Protein AF-A0A7V5CXT1-F1 (afdb_monomer_lite)

Sequence (118 aa):
MKKGSIWVFLAIISFAVGIFACFKNSFAQDSTMTAEKLVAEHLKALGNPTVVSELQSRVLNGLAAVKFIQGATGNIPGGQFLLVSDRRRVGLVMLFGTREYPKEYIAYDGNKVTVAHI

Secondary structure (DSSP, 8-state):
--TTHHHHHHHHHHHHHHHHHT------------HHHHHHHHHHHT--HHHHHH--EEEEEE--EEE-SSS-EEE-TT-EEEEEEETTEEEEEEE-S-SSS-EEEEEE-SS-EEEEE-

Structure (mmCIF, N/CA/C/O backbone):
data_AF-A0A7V5CXT1-F1
#
_entry.id   AF-A0A7V5CXT1-F1
#
loop_
_atom_site.group_PDB
_atom_site.id
_atom_site.type_symbol
_atom_site.label_atom_id
_atom_site.label_alt_id
_atom_site.label_comp_id
_atom_site.label_asym_id
_atom_site.label_entity_id
_atom_site.label_seq_id
_atom_site.pdbx_PDB_ins_code
_atom_site.Cartn_x
_atom_site.Cartn_y
_atom_site.Cartn_z
_atom_site.occupancy
_atom_site.B_iso_or_equiv
_atom_site.auth_seq_id
_atom_site.auth_comp_id
_atom_site.auth_asym_id
_atom_site.auth_atom_id
_atom_site.pdbx_PDB_model_num
ATOM 1 N N . MET A 1 1 ? -55.373 40.929 58.684 1.00 48.19 1 MET A N 1
ATOM 2 C CA . MET A 1 1 ? -54.608 39.826 58.052 1.00 48.19 1 MET A CA 1
ATOM 3 C C . MET A 1 1 ? -54.569 40.033 56.541 1.00 48.19 1 MET A C 1
ATOM 5 O O . MET A 1 1 ? -55.617 40.034 55.907 1.00 48.19 1 MET A O 1
ATOM 9 N N . LYS A 1 2 ? -53.387 40.318 55.974 1.00 51.53 2 LYS A N 1
ATOM 10 C CA . LYS A 1 2 ? -53.215 40.757 54.575 1.00 51.53 2 LYS A CA 1
ATOM 11 C C . LYS A 1 2 ? -53.223 39.555 53.613 1.00 51.53 2 LYS A C 1
ATOM 13 O O . LYS A 1 2 ? -52.232 38.839 53.514 1.00 51.53 2 LYS A O 1
ATOM 18 N N . LYS A 1 3 ? -54.323 39.371 52.871 1.00 56.69 3 LYS A N 1
ATOM 19 C CA . LYS A 1 3 ? -54.516 38.322 51.841 1.00 56.69 3 LYS A CA 1
ATOM 20 C C . LYS A 1 3 ? -53.521 38.383 50.661 1.00 56.69 3 LYS A C 1
ATOM 22 O O . LYS A 1 3 ? -53.442 37.431 49.898 1.00 56.69 3 LYS A O 1
ATOM 27 N N . GLY A 1 4 ? -52.738 39.459 50.530 1.00 54.72 4 GLY A N 1
ATOM 28 C CA . GLY A 1 4 ? -51.740 39.628 49.463 1.00 54.72 4 GLY A CA 1
ATOM 29 C C . GLY A 1 4 ? -50.410 38.889 49.674 1.00 54.72 4 GLY A C 1
ATOM 30 O O . GLY A 1 4 ? -49.644 38.767 48.730 1.00 54.72 4 GLY A O 1
ATOM 31 N N . SER A 1 5 ? -50.131 38.375 50.879 1.00 56.25 5 SER A N 1
ATOM 32 C CA . SER A 1 5 ? -48.837 37.740 51.195 1.00 56.25 5 SER A CA 1
ATOM 33 C C . SER A 1 5 ? -48.688 36.345 50.562 1.00 56.25 5 SER A C 1
ATOM 35 O O . SER A 1 5 ? -47.649 36.008 50.006 1.00 56.25 5 SER A O 1
ATOM 37 N N . ILE A 1 6 ? -49.761 35.550 50.558 1.00 65.44 6 ILE A N 1
ATOM 38 C CA . ILE A 1 6 ? -49.753 34.146 50.101 1.00 65.44 6 ILE A CA 1
ATOM 39 C C . ILE A 1 6 ? -49.487 34.002 48.594 1.00 65.44 6 ILE A C 1
ATOM 41 O O . ILE A 1 6 ? -48.797 33.075 48.177 1.00 65.44 6 ILE A O 1
ATOM 45 N N . TRP A 1 7 ? -49.969 34.943 47.781 1.00 61.47 7 TRP A N 1
ATOM 46 C CA . TRP A 1 7 ? -49.774 34.917 46.327 1.00 61.47 7 TRP A CA 1
ATOM 47 C C . TRP A 1 7 ? -48.338 35.260 45.919 1.00 61.47 7 TRP A C 1
ATOM 49 O O . TRP A 1 7 ? -47.827 34.709 44.948 1.00 61.47 7 TRP A O 1
ATOM 59 N N . VAL A 1 8 ? -47.658 36.105 46.701 1.00 65.00 8 VAL A N 1
ATOM 60 C CA . VAL A 1 8 ? -46.245 36.446 46.486 1.00 65.00 8 VAL A CA 1
ATOM 61 C C . VAL A 1 8 ? -45.349 35.247 46.809 1.00 65.00 8 VAL A C 1
ATOM 63 O O . VAL A 1 8 ? -44.453 34.931 46.033 1.00 65.00 8 VAL A O 1
ATOM 66 N N . PHE A 1 9 ? -45.634 34.514 47.891 1.00 60.53 9 PHE A N 1
ATOM 67 C CA . PHE A 1 9 ? -44.887 33.297 48.230 1.00 60.53 9 PHE A CA 1
ATOM 68 C C . PHE A 1 9 ? -45.083 32.168 47.202 1.00 60.53 9 PHE A C 1
ATOM 70 O O . PHE A 1 9 ? -44.109 31.513 46.836 1.00 60.53 9 PHE A O 1
ATOM 77 N N . LEU A 1 10 ? -46.296 31.980 46.667 1.00 62.41 10 LEU A N 1
ATOM 78 C CA . LEU A 1 10 ? -46.563 31.000 45.601 1.00 62.41 10 LEU A CA 1
ATOM 79 C C . LEU A 1 10 ? -45.855 31.347 44.279 1.00 62.41 10 LEU A C 1
ATOM 81 O O . LEU A 1 10 ? -45.317 30.456 43.620 1.00 62.41 10 LEU A O 1
ATOM 85 N N . ALA A 1 11 ? -45.792 32.632 43.917 1.00 63.12 11 ALA A N 1
ATOM 86 C CA . ALA A 1 11 ? -45.083 33.082 42.719 1.00 63.12 11 ALA A CA 1
ATOM 87 C C . ALA A 1 11 ? -43.558 32.885 42.830 1.00 63.12 11 ALA A C 1
ATOM 89 O O . ALA A 1 11 ? -42.922 32.443 41.874 1.00 63.12 11 ALA A O 1
ATOM 90 N N . ILE A 1 12 ? -42.974 33.138 44.007 1.00 65.12 12 ILE A N 1
ATOM 91 C CA . ILE A 1 12 ? -41.535 32.949 44.257 1.00 65.12 12 ILE A CA 1
ATOM 92 C C . ILE A 1 12 ? -41.155 31.460 44.220 1.00 65.12 12 ILE A C 1
ATOM 94 O O . ILE A 1 12 ? -40.132 31.105 43.637 1.00 65.12 12 ILE A O 1
ATOM 98 N N . ILE A 1 13 ? -41.994 30.575 44.772 1.00 63.06 13 ILE A N 1
ATOM 99 C CA . ILE A 1 13 ? -41.766 29.120 44.733 1.00 63.06 13 ILE A CA 1
ATOM 100 C C . ILE A 1 13 ? -41.842 28.594 43.291 1.00 63.06 13 ILE A C 1
ATOM 102 O O . ILE A 1 13 ? -40.988 27.810 42.879 1.00 63.06 13 ILE A O 1
ATOM 106 N N . SER A 1 14 ? -42.798 29.071 42.487 1.00 59.53 14 SER A N 1
ATOM 107 C CA . SER A 1 14 ? -42.898 28.697 41.068 1.00 59.53 14 SER A CA 1
ATOM 108 C C . SER A 1 14 ? -41.703 29.187 40.241 1.00 59.53 14 SER A C 1
ATOM 110 O O . SER A 1 14 ? -41.271 28.495 39.319 1.00 59.53 14 SER A O 1
ATOM 112 N N . PHE A 1 15 ? -41.151 30.358 40.567 1.00 58.84 15 PHE A N 1
ATOM 113 C CA . PHE A 1 15 ? -39.969 30.902 39.898 1.00 58.84 15 PHE A CA 1
ATOM 114 C C . PHE A 1 15 ? -38.686 30.144 40.288 1.00 58.84 15 PHE A C 1
ATOM 116 O O . PHE A 1 15 ? -37.850 29.855 39.433 1.00 58.84 15 PHE A O 1
ATOM 123 N N . ALA A 1 16 ? -38.563 29.727 41.553 1.00 59.50 16 ALA A N 1
ATOM 124 C CA . ALA A 1 16 ? -37.430 28.936 42.037 1.00 59.50 16 ALA A CA 1
ATOM 125 C C . ALA A 1 16 ? -37.383 27.516 41.434 1.00 59.50 16 ALA A C 1
ATOM 127 O O . ALA A 1 16 ? -36.304 27.024 41.104 1.00 59.50 16 ALA A O 1
ATOM 128 N N . VAL A 1 17 ? -38.539 26.875 41.218 1.00 59.44 17 VAL A N 1
ATOM 129 C CA . VAL A 1 17 ? -38.622 25.553 40.560 1.00 59.44 17 VAL A CA 1
ATOM 130 C C . VAL A 1 17 ? -38.271 25.640 39.067 1.00 59.44 17 VAL A C 1
ATOM 132 O O . VAL A 1 17 ? -37.619 24.741 38.535 1.00 59.44 17 VAL A O 1
ATOM 135 N N . GLY A 1 18 ? -38.622 26.745 38.398 1.00 56.38 18 GLY A N 1
ATOM 136 C CA . GLY A 1 18 ? -38.269 26.985 36.993 1.00 56.38 18 GLY A CA 1
ATOM 137 C C . GLY A 1 18 ? -36.764 27.163 36.753 1.00 56.38 18 GLY A C 1
ATOM 138 O O . GLY A 1 18 ? -36.240 26.674 35.755 1.00 56.38 18 GLY A O 1
ATOM 139 N N . ILE A 1 19 ? -36.047 27.795 37.689 1.00 56.94 19 ILE A N 1
ATOM 140 C CA . ILE A 1 19 ? -34.587 27.988 37.596 1.00 56.94 19 ILE A CA 1
ATOM 141 C C . ILE A 1 19 ? -33.830 26.667 37.808 1.00 56.94 19 ILE A C 1
ATOM 143 O O . ILE A 1 19 ? -32.812 26.431 37.157 1.00 56.94 19 ILE A O 1
ATOM 147 N N . PHE A 1 20 ? -34.344 25.767 38.653 1.00 52.09 20 PHE A N 1
ATOM 148 C CA . PHE A 1 20 ? -33.701 24.474 38.914 1.00 52.09 20 PHE A CA 1
ATOM 149 C C . PHE A 1 20 ? -33.843 23.482 37.742 1.00 52.09 20 PHE A C 1
ATOM 151 O O . PHE A 1 20 ? -32.974 22.639 37.535 1.00 52.09 20 PHE A O 1
ATOM 158 N N . ALA A 1 21 ? -34.898 23.605 36.927 1.00 52.75 21 ALA A N 1
ATOM 159 C CA . ALA A 1 21 ? -35.156 22.710 35.794 1.00 52.75 21 ALA A CA 1
ATOM 160 C C . ALA A 1 21 ? -34.284 22.985 34.547 1.00 52.75 21 ALA A C 1
ATOM 162 O O . ALA A 1 21 ? -34.178 22.121 33.674 1.00 52.75 21 ALA A O 1
ATOM 163 N N . CYS A 1 22 ? -33.636 24.154 34.461 1.00 48.81 22 CYS A N 1
ATOM 164 C CA . CYS A 1 22 ? -32.782 24.525 33.324 1.00 48.81 22 CYS A CA 1
ATOM 165 C C . CYS A 1 22 ? -31.304 24.143 33.489 1.00 48.81 22 CYS A C 1
ATOM 167 O O . CYS A 1 22 ? -30.558 24.192 32.514 1.00 48.81 22 CYS A O 1
ATOM 169 N N . PHE A 1 23 ? -30.871 23.684 34.667 1.00 51.22 23 PHE A N 1
ATOM 170 C CA . PHE A 1 23 ? -29.532 23.115 34.853 1.00 51.22 23 PHE A CA 1
ATOM 171 C C . PHE A 1 23 ? -29.506 21.637 34.447 1.00 51.22 23 PHE A C 1
ATOM 173 O O . PHE A 1 23 ? -29.160 20.745 35.222 1.00 51.22 23 PHE A O 1
ATOM 180 N N . LYS A 1 24 ? -29.832 21.355 33.181 1.00 55.97 24 LYS A N 1
ATOM 181 C CA . LYS A 1 24 ? -29.287 20.153 32.549 1.00 55.97 24 LYS A CA 1
ATOM 182 C C . LYS A 1 24 ? -27.808 20.426 32.333 1.00 55.97 24 LYS A C 1
ATOM 184 O O . LYS A 1 24 ? -27.416 20.988 31.317 1.00 55.97 24 LYS A O 1
ATOM 189 N N . ASN A 1 25 ? -27.003 20.070 33.330 1.00 52.12 25 ASN A N 1
ATOM 190 C CA . ASN A 1 25 ? -25.565 19.963 33.177 1.00 52.12 25 ASN A CA 1
ATOM 191 C C . ASN A 1 25 ? -25.289 18.975 32.034 1.00 52.12 25 ASN A C 1
ATOM 193 O O . ASN A 1 25 ? -25.192 17.769 32.255 1.00 52.12 25 ASN A O 1
ATOM 197 N N . SER A 1 26 ? -25.143 19.478 30.809 1.00 52.44 26 SER A N 1
ATOM 198 C CA . SER A 1 26 ? -24.306 18.829 29.809 1.00 52.44 26 SER A CA 1
ATOM 199 C C . SER A 1 26 ? -22.872 18.958 30.306 1.00 52.44 26 SER A C 1
ATOM 201 O O . SER A 1 26 ? -22.101 19.784 29.828 1.00 52.44 26 SER A O 1
ATOM 203 N N . PHE A 1 27 ? -22.520 18.147 31.308 1.00 50.44 27 PHE A N 1
ATOM 204 C CA . PHE A 1 27 ? -21.138 17.740 31.472 1.00 50.44 27 PHE A CA 1
ATOM 205 C C . PHE A 1 27 ? -20.768 17.092 30.144 1.00 50.44 27 PHE A C 1
ATOM 207 O O . PHE A 1 27 ? -21.293 16.031 29.801 1.00 50.44 27 PHE A O 1
ATOM 214 N N . ALA A 1 28 ? -19.936 17.774 29.358 1.00 56.91 28 ALA A N 1
ATOM 215 C CA . ALA A 1 28 ? -19.202 17.129 28.291 1.00 56.91 28 ALA A CA 1
ATOM 216 C C . ALA A 1 28 ? -18.442 15.996 28.975 1.00 56.91 28 ALA A C 1
ATOM 218 O O . ALA A 1 28 ? -17.509 16.235 29.738 1.00 56.91 28 ALA A O 1
ATOM 219 N N . GLN A 1 29 ? -18.960 14.779 28.826 1.00 60.78 29 GLN A N 1
ATOM 220 C CA . GLN A 1 29 ? -18.321 13.599 29.356 1.00 60.78 29 GLN A CA 1
ATOM 221 C C . GLN A 1 29 ? -16.965 13.573 28.680 1.00 60.78 29 GLN A C 1
ATOM 223 O O . GLN A 1 29 ? -16.903 13.474 27.453 1.00 60.78 29 GLN A O 1
ATOM 228 N N . ASP A 1 30 ? -15.921 13.780 29.476 1.00 58.09 30 ASP A N 1
ATOM 229 C CA . ASP A 1 30 ? -14.543 13.808 29.025 1.00 58.09 30 ASP A CA 1
ATOM 230 C C . ASP A 1 30 ? -14.231 12.391 28.549 1.00 58.09 30 ASP A C 1
ATOM 232 O O . ASP A 1 30 ? -13.821 11.504 29.299 1.00 58.09 30 ASP A O 1
ATOM 236 N N . SER A 1 31 ? -14.643 12.112 27.314 1.00 62.22 31 SER A N 1
ATOM 237 C CA . SER A 1 31 ? -14.537 10.805 26.714 1.00 62.22 31 SER A CA 1
ATOM 238 C C . SER A 1 31 ? -13.100 10.745 26.254 1.00 62.22 31 SER A C 1
ATOM 240 O O . SER A 1 31 ? -12.790 11.079 25.110 1.00 62.22 31 SER A O 1
ATOM 242 N N . THR A 1 32 ? -12.221 10.416 27.195 1.00 72.25 32 THR A N 1
ATOM 243 C CA . THR A 1 32 ? -10.829 10.086 26.941 1.00 72.25 32 THR A CA 1
ATOM 244 C C . THR A 1 32 ? -10.813 9.184 25.719 1.00 72.25 32 THR A C 1
ATOM 246 O O . THR A 1 32 ? -11.367 8.082 25.720 1.00 72.25 32 THR A O 1
ATOM 249 N N . MET A 1 33 ? -10.312 9.726 24.611 1.00 79.06 33 MET A N 1
ATOM 250 C CA . MET A 1 33 ? -10.306 9.021 23.344 1.00 79.06 33 MET A CA 1
ATOM 251 C C . MET A 1 33 ? -9.236 7.941 23.456 1.00 79.06 33 MET A C 1
ATOM 253 O O . MET A 1 33 ? -8.049 8.213 23.293 1.00 79.06 33 MET A O 1
ATOM 257 N N . THR A 1 34 ? -9.652 6.733 23.831 1.00 88.69 34 THR A N 1
ATOM 258 C CA . THR A 1 34 ? -8.748 5.588 23.926 1.00 88.69 34 THR A CA 1
ATOM 259 C C . THR A 1 34 ? -8.326 5.143 22.527 1.00 88.69 34 THR A C 1
ATOM 261 O O . THR A 1 34 ? -8.996 5.450 21.533 1.00 88.69 34 THR A O 1
ATOM 264 N N . ALA A 1 35 ? -7.216 4.410 22.428 1.00 84.94 35 ALA A N 1
ATOM 265 C CA . ALA A 1 35 ? -6.727 3.903 21.148 1.00 84.94 35 ALA A CA 1
ATOM 266 C C . ALA A 1 35 ? -7.780 3.026 20.449 1.00 84.94 35 ALA A C 1
ATOM 268 O O . ALA A 1 35 ? -7.974 3.125 19.240 1.00 84.94 35 ALA A O 1
ATOM 269 N N . GLU A 1 36 ? -8.523 2.228 21.213 1.00 87.62 36 GLU A N 1
ATOM 270 C CA . GLU A 1 36 ? -9.589 1.363 20.709 1.00 87.62 36 GLU A CA 1
ATOM 271 C C . GLU A 1 36 ? -10.734 2.191 20.130 1.00 87.62 36 GLU A C 1
ATOM 273 O O . GLU A 1 36 ? -11.251 1.873 19.059 1.00 87.62 36 GLU A O 1
ATOM 278 N N . LYS A 1 37 ? -11.109 3.283 20.807 1.00 87.19 37 LYS A N 1
ATOM 279 C CA . LYS A 1 37 ? -12.165 4.183 20.340 1.00 87.19 37 LYS A CA 1
ATOM 280 C C . LYS A 1 37 ? -11.735 4.930 19.076 1.00 87.19 37 LYS A C 1
ATOM 282 O O . LYS A 1 37 ? -12.527 5.035 18.146 1.00 87.19 37 LYS A O 1
ATOM 287 N N . LEU A 1 38 ? -10.475 5.358 18.992 1.00 88.31 38 LEU A N 1
ATOM 288 C CA . LEU A 1 38 ? -9.906 5.959 17.783 1.00 88.31 38 LEU A CA 1
ATOM 289 C C . LEU A 1 38 ? -9.942 4.985 16.597 1.00 88.31 38 LEU A C 1
ATOM 291 O O . LEU A 1 38 ? -10.388 5.352 15.512 1.00 88.31 38 LEU A O 1
ATOM 295 N N . VAL A 1 39 ? -9.504 3.738 16.804 1.00 88.12 39 VAL A N 1
ATOM 296 C CA . VAL A 1 39 ? -9.536 2.697 15.767 1.00 88.12 39 VAL A CA 1
ATOM 297 C C . VAL A 1 39 ? -10.975 2.400 15.351 1.00 88.12 39 VAL A C 1
ATOM 299 O O . VAL A 1 39 ? -11.252 2.320 14.158 1.00 88.12 39 VAL A O 1
ATOM 302 N N . ALA A 1 40 ? -11.907 2.293 16.299 1.00 86.38 40 ALA A N 1
ATOM 303 C CA . ALA A 1 40 ? -13.315 2.052 16.000 1.00 86.38 40 ALA A CA 1
ATOM 304 C C . ALA A 1 40 ? -13.933 3.183 15.162 1.00 86.38 40 ALA A C 1
ATOM 306 O O . ALA A 1 40 ? -14.613 2.907 14.176 1.00 86.38 40 ALA A O 1
ATOM 307 N N . GLU A 1 41 ? -13.675 4.447 15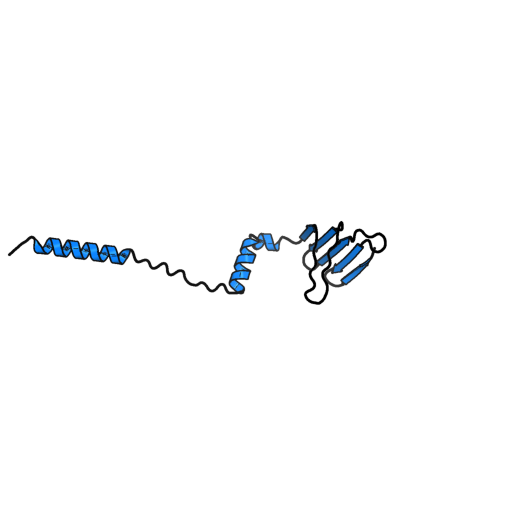.508 1.00 87.94 41 GLU A N 1
ATOM 308 C CA . GLU A 1 41 ? -14.152 5.592 14.723 1.00 87.94 41 GLU A CA 1
ATOM 309 C C . GLU A 1 41 ? -13.472 5.676 13.349 1.00 87.94 41 GLU A C 1
ATOM 311 O O . GLU A 1 41 ? -14.134 5.964 12.353 1.00 87.94 41 GLU A O 1
ATOM 316 N N . HIS A 1 42 ? -12.183 5.337 13.251 1.00 85.06 42 HIS A N 1
ATOM 317 C CA . HIS A 1 42 ? -11.493 5.253 11.964 1.00 85.06 42 HIS A CA 1
ATOM 318 C C . HIS A 1 42 ? -12.106 4.172 11.063 1.00 85.06 42 HIS A C 1
ATOM 320 O O . HIS A 1 42 ? -12.401 4.432 9.900 1.00 85.06 42 HIS A O 1
ATOM 326 N N . LEU A 1 43 ? -12.363 2.978 11.604 1.00 84.81 43 LEU A N 1
ATOM 327 C CA . LEU A 1 43 ? -13.007 1.888 10.870 1.00 84.81 43 LEU A CA 1
ATOM 328 C C . LEU A 1 43 ? -14.429 2.254 10.428 1.00 84.81 43 LEU A C 1
ATOM 330 O O . LEU A 1 43 ? -14.808 1.923 9.309 1.00 84.81 43 LEU A O 1
ATOM 334 N N . LYS A 1 44 ? -15.194 2.983 11.254 1.00 85.94 44 LYS A N 1
ATOM 335 C CA . LYS A 1 44 ? -16.507 3.522 10.856 1.00 85.94 44 LYS A CA 1
ATOM 336 C C . LYS A 1 44 ? -16.392 4.524 9.706 1.00 85.94 44 LYS A C 1
ATOM 338 O O . LYS A 1 44 ? -17.219 4.496 8.798 1.00 85.94 44 LYS A O 1
ATOM 343 N N . ALA A 1 45 ? -15.375 5.387 9.723 1.00 85.88 45 ALA A N 1
ATOM 344 C CA . ALA A 1 45 ? -15.147 6.373 8.668 1.00 85.88 45 ALA A CA 1
ATOM 345 C C . ALA A 1 45 ? -14.773 5.738 7.315 1.00 85.88 45 ALA A C 1
ATOM 347 O O . ALA A 1 45 ? -15.027 6.337 6.273 1.00 85.88 45 ALA A O 1
ATOM 348 N N . LEU A 1 46 ? -14.215 4.519 7.312 1.00 82.69 46 LEU A N 1
ATOM 349 C CA . LEU A 1 46 ? -13.935 3.761 6.085 1.00 82.69 46 LEU A CA 1
ATOM 350 C C . LEU A 1 46 ? -15.203 3.232 5.389 1.00 82.69 46 LEU A C 1
ATOM 352 O O . LEU A 1 46 ? -15.132 2.854 4.220 1.00 82.69 46 LEU A O 1
ATOM 356 N N . GLY A 1 47 ? -16.352 3.220 6.071 1.00 83.06 47 GLY A N 1
ATOM 357 C CA . GLY A 1 47 ? -17.645 2.824 5.514 1.00 83.06 47 GLY A CA 1
ATOM 358 C C . GLY A 1 47 ? -18.283 1.634 6.231 1.00 83.06 47 GLY A C 1
ATOM 359 O O . GLY A 1 47 ? -17.865 1.220 7.311 1.00 83.06 47 GLY A O 1
ATOM 360 N N . ASN A 1 48 ? -19.341 1.084 5.629 1.00 84.25 48 ASN A N 1
ATOM 361 C CA . ASN A 1 48 ? -20.053 -0.070 6.180 1.00 84.25 48 ASN A CA 1
ATOM 362 C C . ASN A 1 48 ? -19.084 -1.268 6.323 1.00 84.25 48 ASN A C 1
ATOM 364 O O . ASN A 1 48 ? -18.479 -1.645 5.319 1.00 84.25 48 ASN A O 1
ATOM 368 N N . PRO A 1 49 ? -18.959 -1.901 7.509 1.00 78.88 49 PRO A N 1
ATOM 369 C CA . PRO A 1 49 ? -18.044 -3.023 7.734 1.00 78.88 49 PRO A CA 1
ATOM 370 C C . PRO A 1 49 ? -18.193 -4.163 6.724 1.00 78.88 49 PRO A C 1
ATOM 372 O O . PRO A 1 49 ? -17.191 -4.729 6.294 1.00 78.88 49 PRO A O 1
ATOM 375 N N . THR A 1 50 ? -19.424 -4.464 6.303 1.00 76.88 50 THR A N 1
ATOM 376 C CA . THR A 1 50 ? -19.707 -5.487 5.290 1.00 76.88 50 THR A CA 1
ATOM 377 C C . THR A 1 50 ? -19.071 -5.104 3.957 1.00 76.88 50 THR A C 1
ATOM 379 O O . THR A 1 50 ? -18.310 -5.880 3.388 1.00 76.88 50 THR A O 1
ATOM 382 N N . VAL A 1 51 ? -19.261 -3.857 3.526 1.00 78.62 51 VAL A N 1
ATOM 383 C CA . VAL A 1 51 ? -18.689 -3.335 2.276 1.00 78.62 51 VAL A CA 1
ATOM 384 C C . VAL A 1 51 ? -17.163 -3.252 2.361 1.00 78.62 51 VAL A C 1
ATOM 386 O O . VAL A 1 51 ? -16.468 -3.667 1.441 1.00 78.62 51 VAL A O 1
ATOM 389 N N . VAL A 1 52 ? -16.616 -2.786 3.487 1.00 76.38 52 VAL A N 1
ATOM 390 C CA . VAL A 1 52 ? -15.161 -2.711 3.708 1.00 76.38 52 VAL A CA 1
ATOM 391 C C . VAL A 1 52 ? -14.521 -4.102 3.689 1.00 76.38 52 VAL A C 1
ATOM 393 O O . VAL A 1 52 ? -13.406 -4.246 3.189 1.00 76.38 52 VAL A O 1
ATOM 396 N N . SER A 1 53 ? -15.214 -5.128 4.194 1.00 74.31 53 SER A N 1
ATOM 397 C CA . SER A 1 53 ? -14.733 -6.515 4.169 1.00 74.31 53 SER A CA 1
ATOM 398 C C . SER A 1 53 ? -14.742 -7.143 2.769 1.00 74.31 53 SER A C 1
ATOM 400 O O . SER A 1 53 ? -13.933 -8.025 2.484 1.00 74.31 53 SER A O 1
ATOM 402 N N . GLU A 1 54 ? -15.608 -6.657 1.878 1.00 79.25 54 GLU A N 1
ATOM 403 C CA . GLU A 1 54 ? -15.703 -7.099 0.483 1.00 79.25 54 GLU A CA 1
ATOM 404 C C . GLU A 1 54 ? -14.670 -6.416 -0.432 1.00 79.25 54 GLU A C 1
ATOM 406 O O . GLU A 1 54 ? -14.344 -6.948 -1.496 1.00 79.25 54 GLU A O 1
ATOM 411 N N . LEU A 1 55 ? -14.102 -5.274 -0.015 1.00 77.38 55 LEU A N 1
ATOM 412 C CA . LEU A 1 55 ? -13.029 -4.577 -0.731 1.00 77.38 55 LEU A CA 1
ATOM 413 C C . LEU A 1 55 ? -11.715 -5.364 -0.654 1.00 77.38 55 LEU A C 1
ATOM 415 O O . LEU A 1 55 ? -10.889 -5.185 0.242 1.00 77.38 55 LEU A O 1
ATOM 419 N N . GLN A 1 56 ? -11.517 -6.235 -1.638 1.00 76.38 56 GLN A N 1
ATOM 420 C CA . GLN A 1 56 ? -10.357 -7.121 -1.718 1.00 76.38 56 GLN A CA 1
ATOM 421 C C . GLN A 1 56 ? -9.105 -6.402 -2.208 1.00 76.38 56 GLN A C 1
ATOM 423 O O . GLN A 1 56 ? -8.019 -6.680 -1.705 1.00 76.38 56 GLN A O 1
ATOM 428 N N . SER A 1 57 ? -9.263 -5.465 -3.146 1.00 78.88 57 SER A N 1
ATOM 429 C C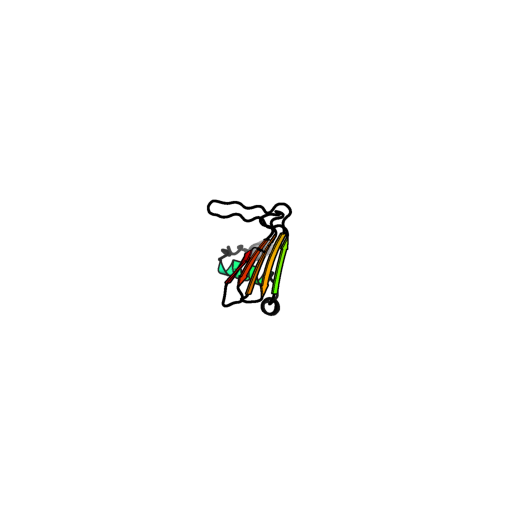A . SER A 1 57 ? -8.152 -4.812 -3.835 1.00 78.88 57 SER A CA 1
ATOM 430 C C . SER A 1 57 ? -8.064 -3.325 -3.509 1.00 78.88 57 SER A C 1
ATOM 432 O O . SER A 1 57 ? -9.073 -2.621 -3.478 1.00 78.88 57 SER A O 1
ATOM 434 N N . ARG A 1 58 ? -6.844 -2.835 -3.289 1.00 81.31 58 ARG A N 1
ATOM 435 C CA . ARG A 1 58 ? -6.543 -1.417 -3.073 1.00 81.31 58 ARG A CA 1
ATOM 436 C C . ARG A 1 58 ? -5.372 -1.021 -3.958 1.00 81.31 58 ARG A C 1
ATOM 438 O O . ARG A 1 58 ? 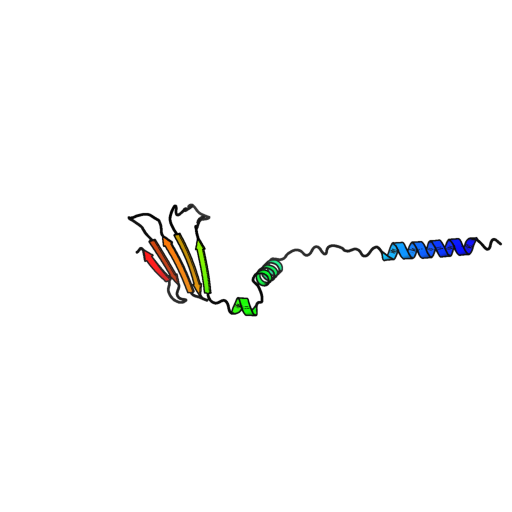-4.376 -1.736 -4.028 1.00 81.31 58 ARG A O 1
ATOM 445 N N . VAL A 1 59 ? -5.498 0.118 -4.628 1.00 81.81 59 VAL A N 1
ATOM 446 C CA . VAL A 1 59 ? -4.450 0.676 -5.486 1.00 81.81 59 VAL A CA 1
ATOM 447 C C . VAL A 1 59 ? -4.148 2.086 -5.006 1.00 81.81 59 VAL A C 1
ATOM 449 O O . VAL A 1 59 ? -5.051 2.909 -4.882 1.00 81.81 59 VAL A O 1
ATOM 452 N N . LEU A 1 60 ? -2.875 2.358 -4.743 1.00 79.62 60 LEU A N 1
ATOM 453 C CA . LEU A 1 60 ? -2.345 3.689 -4.487 1.00 79.62 60 LEU A CA 1
ATOM 454 C C . LEU A 1 60 ? -1.399 4.037 -5.634 1.00 79.62 60 LEU A C 1
ATOM 456 O O . LEU A 1 60 ? -0.410 3.340 -5.858 1.00 79.62 60 LEU A O 1
ATOM 460 N N . ASN A 1 61 ? -1.717 5.105 -6.358 1.00 82.25 61 ASN A N 1
ATOM 461 C CA . ASN A 1 61 ? -0.921 5.614 -7.469 1.00 82.25 61 ASN A CA 1
ATOM 462 C C . ASN A 1 61 ? -0.690 7.113 -7.263 1.00 82.25 61 ASN A C 1
ATOM 464 O O . ASN A 1 61 ? -1.635 7.850 -6.976 1.00 82.25 61 ASN A O 1
ATOM 468 N N . GLY A 1 62 ? 0.557 7.555 -7.390 1.00 79.00 62 GLY A N 1
ATOM 469 C CA . GLY A 1 62 ? 0.907 8.965 -7.317 1.00 79.00 62 GLY A CA 1
ATOM 470 C C . GLY A 1 62 ? 2.404 9.192 -7.149 1.00 79.00 62 GLY A C 1
ATOM 471 O O . GLY A 1 62 ? 3.225 8.292 -7.325 1.00 79.00 62 GLY A O 1
ATOM 472 N N . LEU A 1 63 ? 2.751 10.426 -6.786 1.00 76.94 63 LEU A N 1
ATOM 473 C CA . LEU A 1 63 ? 4.106 10.777 -6.372 1.00 76.94 63 LEU A CA 1
ATOM 474 C C . LEU A 1 63 ? 4.341 10.253 -4.952 1.00 76.94 63 LEU A C 1
ATOM 476 O O . LEU A 1 63 ? 3.554 10.544 -4.050 1.00 76.94 63 LEU A O 1
ATOM 480 N N . ALA A 1 64 ? 5.419 9.499 -4.746 1.00 63.09 64 ALA A N 1
ATOM 481 C CA . ALA A 1 64 ? 5.801 9.006 -3.428 1.00 63.09 64 ALA A CA 1
ATOM 482 C C . ALA A 1 64 ? 7.045 9.728 -2.910 1.00 63.09 64 ALA A C 1
ATOM 484 O O . ALA A 1 64 ? 8.049 9.849 -3.610 1.00 63.09 64 ALA A O 1
ATOM 485 N N . ALA A 1 65 ? 6.979 10.155 -1.652 1.00 66.81 65 ALA A N 1
ATOM 486 C CA . ALA A 1 65 ? 8.127 10.601 -0.880 1.00 66.81 65 ALA A CA 1
ATOM 487 C C . ALA A 1 65 ? 8.338 9.610 0.267 1.00 66.81 65 ALA A C 1
ATOM 489 O O . ALA A 1 65 ? 7.416 9.361 1.046 1.00 66.81 65 ALA A O 1
ATOM 490 N N . VAL A 1 66 ? 9.537 9.037 0.375 1.00 57.12 66 VAL A N 1
ATOM 491 C CA . VAL A 1 66 ? 9.867 8.084 1.441 1.00 57.12 66 VAL A CA 1
ATOM 492 C C . VAL A 1 66 ? 10.827 8.746 2.421 1.00 57.12 66 VAL A C 1
ATOM 494 O O . VAL A 1 66 ? 11.915 9.200 2.056 1.00 57.12 66 VAL A O 1
ATOM 497 N N . LYS A 1 67 ? 10.423 8.787 3.693 1.00 54.09 67 LYS A N 1
ATOM 498 C CA . LYS A 1 67 ? 11.259 9.234 4.809 1.00 54.09 67 LYS A CA 1
ATOM 499 C C . LYS A 1 67 ? 11.660 8.019 5.636 1.00 54.09 67 LYS A C 1
ATOM 501 O O . LYS A 1 67 ? 10.820 7.452 6.331 1.00 54.09 67 LYS A O 1
ATOM 506 N N . PHE A 1 68 ? 12.930 7.631 5.587 1.00 49.41 68 PHE A N 1
ATOM 507 C CA . PHE A 1 68 ? 13.450 6.612 6.491 1.00 49.41 68 PHE A CA 1
ATOM 508 C C . PHE A 1 68 ? 13.744 7.265 7.847 1.00 49.41 68 PHE A C 1
ATOM 510 O O . PHE A 1 68 ? 14.400 8.303 7.926 1.00 49.41 68 PHE A O 1
ATOM 517 N N . ILE A 1 69 ? 13.228 6.671 8.928 1.00 65.06 69 ILE A N 1
ATOM 518 C CA . ILE A 1 69 ? 13.401 7.179 10.304 1.00 65.06 69 ILE A CA 1
ATOM 519 C C . ILE A 1 69 ? 14.872 7.065 10.756 1.00 65.06 69 ILE A C 1
ATOM 521 O O . ILE A 1 69 ? 15.318 7.818 11.617 1.00 65.06 69 ILE A O 1
ATOM 525 N N . GLN A 1 70 ? 15.657 6.202 10.103 1.00 54.16 70 GLN A N 1
ATOM 526 C CA . GLN A 1 70 ? 17.109 6.116 10.237 1.00 54.16 70 GLN A CA 1
ATOM 527 C C . GLN A 1 70 ? 17.777 6.379 8.878 1.00 54.16 70 GLN A C 1
ATOM 529 O O . GLN A 1 70 ? 17.767 5.535 7.988 1.00 54.16 70 GLN A O 1
ATOM 534 N N . GLY A 1 71 ? 18.360 7.572 8.731 1.00 45.06 71 GLY A N 1
ATOM 535 C CA . GLY A 1 71 ? 19.513 7.814 7.856 1.00 45.06 71 GLY A CA 1
ATOM 536 C C . GLY A 1 71 ? 19.301 8.030 6.356 1.00 45.06 71 GLY A C 1
ATOM 537 O O . GLY A 1 71 ? 20.299 8.227 5.670 1.00 45.06 71 GLY A O 1
ATOM 538 N N . ALA A 1 72 ? 18.078 8.051 5.821 1.00 52.09 72 ALA A N 1
ATOM 539 C CA . ALA A 1 72 ? 17.882 8.409 4.414 1.00 52.09 72 ALA A CA 1
ATOM 540 C C . ALA A 1 72 ? 16.526 9.081 4.150 1.00 52.09 72 ALA A C 1
ATOM 542 O O . ALA A 1 72 ? 15.495 8.720 4.712 1.00 52.09 72 ALA A O 1
ATOM 543 N N . THR A 1 73 ? 16.503 10.056 3.251 1.00 56.00 73 THR A N 1
ATOM 544 C CA . THR A 1 73 ? 15.271 10.557 2.629 1.00 56.00 73 THR A CA 1
ATOM 545 C C . THR A 1 73 ? 15.422 10.388 1.133 1.00 56.00 73 THR A C 1
ATOM 547 O O . THR A 1 73 ? 16.380 10.903 0.560 1.00 56.00 73 THR A O 1
ATOM 550 N N . GLY A 1 74 ? 14.499 9.656 0.517 1.00 62.44 74 GLY A N 1
ATOM 551 C CA . GLY A 1 74 ? 14.469 9.445 -0.923 1.00 62.44 74 GLY A CA 1
ATOM 552 C C . GLY A 1 74 ? 13.306 10.209 -1.536 1.00 62.44 74 GLY A C 1
ATOM 553 O O . GLY A 1 74 ? 12.160 10.053 -1.113 1.00 62.44 74 GLY A O 1
ATOM 554 N N . ASN A 1 75 ? 13.605 11.027 -2.539 1.00 71.62 75 ASN A N 1
ATOM 555 C CA . ASN A 1 75 ? 12.612 11.521 -3.484 1.00 71.62 75 ASN A CA 1
ATOM 556 C C . ASN A 1 75 ? 12.835 10.790 -4.812 1.00 71.62 75 ASN A C 1
ATOM 558 O O . ASN A 1 75 ? 13.976 10.452 -5.121 1.00 71.62 75 ASN A O 1
ATOM 562 N N . ILE A 1 76 ? 11.773 10.568 -5.585 1.00 72.12 76 ILE A N 1
ATOM 563 C CA . ILE A 1 76 ? 11.845 9.988 -6.929 1.00 72.12 76 ILE A CA 1
ATOM 564 C C . ILE A 1 76 ? 11.405 11.066 -7.941 1.00 72.12 76 ILE A C 1
ATOM 566 O O . ILE A 1 76 ? 10.248 11.077 -8.374 1.00 72.12 76 ILE A O 1
ATOM 570 N N . PRO A 1 77 ? 12.277 12.032 -8.297 1.00 70.06 77 PRO A N 1
ATOM 571 C CA . PRO A 1 77 ? 11.900 13.158 -9.145 1.00 70.06 77 PRO A CA 1
ATOM 572 C C . PRO A 1 77 ? 11.587 12.671 -10.560 1.00 70.06 77 PRO A C 1
ATOM 574 O O . PRO A 1 77 ? 12.393 1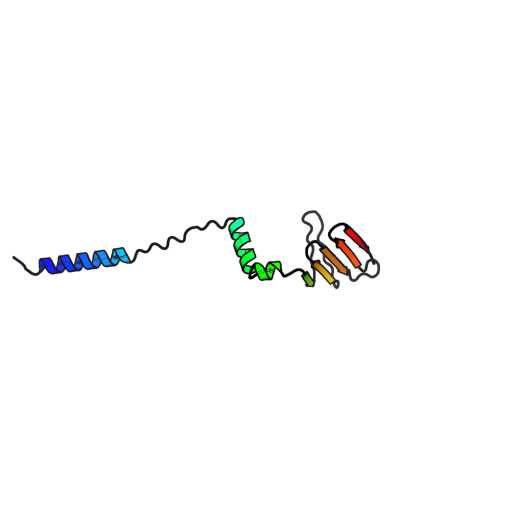1.976 -11.170 1.00 70.06 77 PRO A O 1
ATOM 577 N N . GLY A 1 78 ? 10.412 13.025 -11.085 1.00 71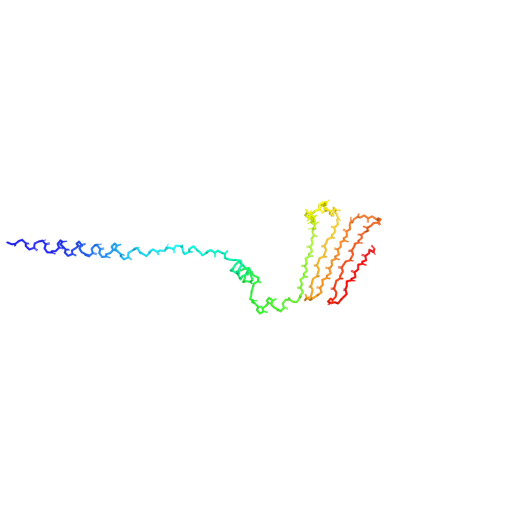.94 78 GLY A N 1
ATOM 578 C CA . GLY A 1 78 ? 9.973 12.581 -12.415 1.00 71.94 78 GLY A CA 1
ATOM 579 C C . GLY A 1 78 ? 9.683 11.078 -12.521 1.00 71.94 78 GLY A C 1
ATOM 580 O O . GLY A 1 78 ? 9.409 10.588 -13.614 1.00 71.94 78 GLY A O 1
ATOM 581 N N . GLY A 1 79 ? 9.736 10.352 -11.404 1.00 78.50 79 GLY A N 1
ATOM 582 C CA . GLY A 1 79 ? 9.397 8.943 -11.332 1.00 78.50 79 GLY A CA 1
ATOM 583 C C . GLY A 1 79 ? 7.949 8.685 -10.944 1.0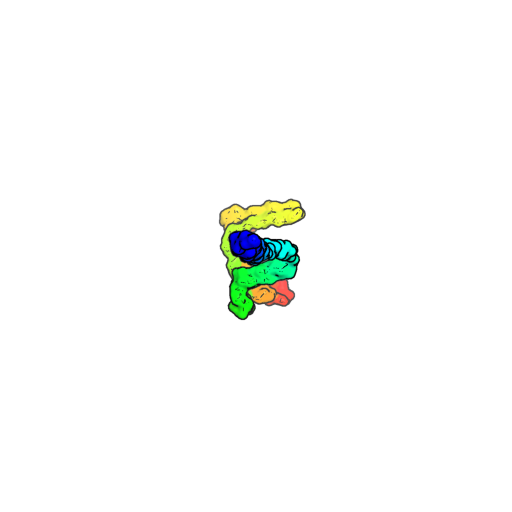0 78.50 79 GLY A C 1
ATOM 584 O O . GLY A 1 79 ? 7.141 9.601 -10.781 1.00 78.50 79 GLY A O 1
ATOM 585 N N . GLN A 1 80 ? 7.616 7.408 -10.792 1.00 84.56 80 GLN A N 1
ATOM 586 C CA . GLN A 1 80 ? 6.277 6.964 -10.415 1.00 84.56 80 GLN A CA 1
ATOM 587 C C . GLN A 1 80 ? 6.351 5.891 -9.341 1.00 84.56 80 GLN A C 1
ATOM 589 O O . GLN A 1 80 ? 7.265 5.065 -9.323 1.00 84.56 80 GLN A O 1
ATOM 594 N N . PHE A 1 81 ? 5.350 5.897 -8.468 1.00 86.56 81 PHE A N 1
ATOM 595 C CA . PHE A 1 81 ? 5.169 4.887 -7.446 1.00 86.56 81 PHE A CA 1
ATOM 596 C C . PHE A 1 81 ? 3.783 4.267 -7.568 1.00 86.56 81 PHE A C 1
ATOM 598 O O . PHE A 1 81 ? 2.773 4.968 -7.667 1.00 86.56 81 PHE A O 1
ATOM 605 N N . LEU A 1 82 ? 3.748 2.941 -7.518 1.00 86.00 82 LEU A N 1
ATOM 606 C CA . LEU A 1 82 ? 2.521 2.167 -7.494 1.00 86.00 82 LEU A CA 1
ATOM 607 C C . LEU A 1 82 ? 2.589 1.168 -6.346 1.00 86.00 82 LEU A C 1
ATOM 609 O O . LEU A 1 82 ? 3.496 0.341 -6.292 1.00 86.00 82 LEU A O 1
ATOM 613 N N . LEU A 1 83 ? 1.586 1.205 -5.475 1.00 89.19 83 LEU A N 1
ATOM 614 C CA . LEU A 1 83 ? 1.329 0.147 -4.509 1.00 89.19 83 LEU A CA 1
ATOM 615 C C . LEU A 1 83 ? -0.028 -0.470 -4.815 1.00 89.19 83 LEU A C 1
ATOM 617 O O . LEU A 1 83 ? -1.040 0.223 -4.900 1.00 89.19 83 LEU A O 1
ATOM 621 N N . VAL A 1 84 ? -0.046 -1.788 -4.955 1.00 87.81 84 VAL A N 1
ATOM 622 C CA . VAL A 1 84 ? -1.264 -2.574 -5.132 1.00 87.81 84 VAL A CA 1
ATOM 623 C C . VAL A 1 84 ? -1.319 -3.605 -4.024 1.00 87.81 84 VAL A C 1
ATOM 625 O O . VAL A 1 84 ? -0.335 -4.293 -3.773 1.00 87.81 84 VAL A O 1
ATOM 628 N N . SER A 1 85 ? -2.461 -3.750 -3.370 1.00 90.06 85 SER A N 1
ATOM 629 C CA . SER A 1 85 ? -2.704 -4.862 -2.459 1.00 90.06 85 SER A CA 1
ATOM 630 C C . SER A 1 85 ? -3.990 -5.589 -2.820 1.00 90.06 85 SER A C 1
ATOM 632 O O . SER A 1 85 ? -4.970 -4.972 -3.227 1.00 90.06 85 SER A O 1
ATOM 634 N N . ASP A 1 86 ? -3.966 -6.913 -2.689 1.00 89.88 86 ASP A N 1
ATOM 635 C CA . ASP A 1 86 ? -5.139 -7.782 -2.771 1.00 89.88 86 ASP A CA 1
ATOM 636 C C . ASP A 1 86 ? -5.075 -8.804 -1.635 1.00 89.88 86 ASP A C 1
ATOM 638 O O . ASP A 1 86 ? -4.250 -9.721 -1.647 1.00 89.88 86 ASP A O 1
ATOM 642 N N . ARG A 1 87 ? -5.933 -8.641 -0.625 1.00 85.38 87 ARG A N 1
ATOM 643 C CA . ARG A 1 87 ? -5.940 -9.464 0.598 1.00 85.38 87 ARG A CA 1
ATOM 644 C C . ARG A 1 87 ? -4.546 -9.583 1.246 1.00 85.38 87 ARG A C 1
ATOM 646 O O . ARG A 1 87 ? -4.068 -8.646 1.871 1.00 85.38 87 ARG A O 1
ATOM 653 N N . ARG A 1 88 ? -3.908 -10.758 1.127 1.00 86.50 88 ARG A N 1
ATOM 654 C CA . ARG A 1 88 ? -2.584 -11.093 1.686 1.00 86.50 88 ARG A CA 1
ATOM 655 C C . ARG A 1 88 ? -1.440 -10.860 0.698 1.00 86.50 88 ARG A C 1
ATOM 657 O O . ARG A 1 88 ? -0.316 -11.268 0.969 1.00 86.50 88 ARG A O 1
ATOM 664 N N . ARG A 1 89 ? -1.733 -10.246 -0.446 1.00 91.00 89 ARG A N 1
ATOM 665 C CA . ARG A 1 89 ? -0.780 -9.955 -1.512 1.00 91.00 89 ARG A CA 1
ATOM 666 C C . ARG A 1 89 ? -0.515 -8.465 -1.557 1.00 91.00 89 ARG A C 1
ATOM 668 O O . ARG A 1 89 ? -1.447 -7.671 -1.433 1.00 91.00 89 ARG A O 1
ATOM 675 N N . VAL A 1 90 ? 0.737 -8.088 -1.763 1.00 93.25 90 VAL A N 1
ATOM 676 C CA . VAL A 1 90 ? 1.129 -6.695 -1.973 1.00 93.25 90 VAL A CA 1
ATOM 677 C C . VAL A 1 90 ? 2.183 -6.628 -3.066 1.00 93.25 90 VAL A C 1
ATOM 679 O O . VAL A 1 90 ? 3.072 -7.469 -3.128 1.00 93.25 90 VAL A O 1
ATOM 682 N N . GLY A 1 91 ? 2.064 -5.644 -3.941 1.00 92.88 91 GLY A N 1
ATOM 683 C CA . GLY A 1 91 ? 3.025 -5.312 -4.976 1.00 92.88 91 GLY A CA 1
ATOM 684 C C . GLY A 1 91 ? 3.385 -3.840 -4.871 1.00 92.88 91 GLY A C 1
ATOM 685 O O . GLY A 1 91 ? 2.522 -2.996 -4.637 1.00 92.88 91 GLY A O 1
ATOM 686 N N . LEU A 1 92 ? 4.662 -3.548 -5.044 1.00 92.31 92 LEU A N 1
ATOM 687 C CA . LEU A 1 92 ? 5.246 -2.223 -5.010 1.00 92.31 92 LEU A CA 1
ATOM 688 C C . LEU A 1 92 ? 6.115 -2.065 -6.254 1.00 92.31 92 LEU A C 1
ATOM 690 O O . LEU A 1 92 ? 6.971 -2.903 -6.538 1.00 92.31 92 LEU A O 1
ATOM 694 N N . VAL A 1 93 ? 5.868 -0.997 -7.003 1.00 90.44 93 VAL A N 1
ATOM 695 C CA . VAL A 1 93 ? 6.619 -0.638 -8.204 1.00 90.44 93 VAL A CA 1
ATOM 696 C C . VAL A 1 93 ? 7.141 0.777 -8.034 1.00 90.44 93 VAL A C 1
ATOM 698 O O . VAL A 1 93 ? 6.370 1.696 -7.755 1.00 90.44 93 VAL A O 1
ATOM 701 N N . MET A 1 94 ? 8.442 0.946 -8.226 1.00 90.25 94 MET A N 1
ATOM 702 C CA . MET A 1 94 ? 9.108 2.243 -8.274 1.00 90.25 94 MET A CA 1
ATOM 703 C C . MET A 1 94 ? 9.734 2.416 -9.648 1.00 90.25 94 MET A C 1
ATOM 705 O O . MET A 1 94 ? 10.454 1.539 -10.109 1.00 90.25 94 MET A O 1
ATOM 709 N N . LEU A 1 95 ? 9.458 3.539 -10.300 1.00 88.62 95 LEU A N 1
ATOM 710 C CA . LEU A 1 95 ? 10.068 3.952 -11.561 1.00 88.62 95 LEU A CA 1
ATOM 711 C C . LEU A 1 95 ? 10.945 5.167 -11.264 1.00 88.62 95 LEU A C 1
ATOM 713 O O . LEU A 1 95 ? 10.402 6.191 -10.863 1.00 88.62 95 LEU A O 1
ATOM 717 N N . PHE A 1 96 ? 12.266 5.076 -11.433 1.00 84.75 96 PHE A N 1
ATOM 718 C CA . PHE A 1 96 ? 13.208 6.089 -10.925 1.00 84.75 96 PHE A CA 1
ATOM 719 C C . PHE A 1 96 ? 13.587 7.195 -11.916 1.00 84.75 96 PHE A C 1
ATOM 721 O O . PHE A 1 96 ? 14.349 8.087 -11.561 1.00 84.75 96 PHE A O 1
ATOM 728 N N . GLY A 1 97 ? 13.089 7.163 -13.156 1.00 76.50 97 GLY A N 1
ATOM 729 C CA . GLY A 1 97 ? 13.403 8.188 -14.165 1.00 76.50 97 GLY A CA 1
ATOM 730 C C . GLY A 1 97 ? 14.878 8.235 -14.597 1.00 76.50 97 GLY A C 1
ATOM 731 O O . GLY A 1 97 ? 15.270 9.148 -15.320 1.00 76.50 97 GLY A O 1
ATOM 732 N N . THR A 1 98 ? 15.696 7.262 -14.179 1.00 80.69 98 THR A N 1
ATOM 733 C CA . THR A 1 98 ? 17.104 7.119 -14.581 1.00 80.69 98 THR A CA 1
ATOM 734 C C . THR A 1 98 ? 17.247 6.037 -15.649 1.00 80.69 98 THR A C 1
ATOM 736 O O . THR A 1 98 ? 16.413 5.134 -15.739 1.00 80.69 98 THR A O 1
ATOM 739 N N . ARG A 1 99 ? 18.291 6.116 -16.482 1.00 80.69 99 ARG A N 1
ATOM 740 C CA . ARG A 1 99 ? 18.515 5.140 -17.560 1.00 80.69 99 ARG A CA 1
ATOM 741 C C . ARG A 1 99 ? 19.213 3.881 -17.050 1.00 80.69 99 ARG A C 1
ATOM 743 O O . ARG A 1 99 ? 18.954 2.791 -17.546 1.00 80.69 99 ARG A O 1
ATOM 750 N N . GLU A 1 100 ? 20.093 4.045 -16.074 1.00 84.00 100 GLU A N 1
ATOM 751 C CA . GLU A 1 100 ? 20.943 3.001 -15.509 1.00 84.00 100 GLU A CA 1
ATOM 752 C C . GLU A 1 100 ? 20.205 2.168 -14.453 1.00 84.00 100 GLU A C 1
ATOM 754 O O . GLU A 1 100 ? 20.559 1.014 -14.221 1.00 84.00 100 GLU A O 1
ATOM 759 N N . TYR A 1 101 ? 19.168 2.737 -13.831 1.00 82.50 101 TYR A N 1
ATOM 760 C CA . TYR A 1 101 ? 18.357 2.076 -12.814 1.00 82.50 101 TYR A CA 1
ATOM 761 C C . TYR A 1 101 ? 16.879 2.475 -12.945 1.00 82.50 101 TYR A C 1
ATOM 763 O O . TYR A 1 101 ? 16.378 3.302 -12.179 1.00 82.50 101 TYR A O 1
ATOM 771 N N . PRO A 1 102 ? 16.164 1.964 -13.962 1.00 84.75 102 PRO A N 1
ATOM 772 C CA . PRO A 1 102 ? 14.876 2.533 -14.342 1.00 84.75 102 PRO A CA 1
ATOM 773 C C . PRO A 1 102 ? 13.729 2.118 -13.418 1.00 84.75 102 PRO A C 1
ATOM 775 O O . PRO A 1 102 ? 12.795 2.907 -13.248 1.00 84.75 102 PRO A O 1
ATOM 778 N N . LYS A 1 103 ? 13.774 0.926 -12.803 1.00 89.44 103 LYS A N 1
ATOM 779 C CA . LYS A 1 103 ? 12.714 0.460 -11.897 1.00 89.44 103 LYS A CA 1
ATOM 780 C C . LYS A 1 103 ? 13.142 -0.564 -10.854 1.00 89.44 103 LYS A C 1
ATOM 782 O O . LYS A 1 103 ? 14.024 -1.386 -11.076 1.00 89.44 103 LYS A O 1
ATOM 787 N N . GLU A 1 104 ? 12.384 -0.564 -9.764 1.00 90.56 104 GLU A N 1
ATOM 788 C CA . GLU A 1 104 ? 12.331 -1.628 -8.767 1.00 90.56 104 GLU A CA 1
ATOM 789 C C . GLU A 1 104 ? 10.920 -2.201 -8.674 1.00 90.56 104 GLU A C 1
ATOM 791 O O . GLU A 1 104 ? 9.917 -1.482 -8.715 1.00 90.56 104 GLU A O 1
ATOM 796 N N . TYR A 1 105 ? 10.863 -3.515 -8.507 1.00 92.19 105 TYR A N 1
ATOM 797 C CA . TYR A 1 105 ? 9.653 -4.271 -8.261 1.00 92.19 105 TYR A CA 1
ATOM 798 C C . TYR A 1 105 ? 9.835 -5.131 -7.017 1.00 92.19 105 TYR A C 1
ATOM 800 O O . TYR A 1 105 ? 10.752 -5.950 -6.941 1.00 92.19 105 TYR A O 1
ATOM 808 N N . ILE A 1 106 ? 8.934 -4.967 -6.055 1.00 93.56 106 ILE A N 1
ATOM 809 C CA . ILE A 1 106 ? 8.877 -5.776 -4.842 1.00 93.56 106 ILE A CA 1
ATOM 810 C C . ILE A 1 106 ? 7.459 -6.312 -4.725 1.00 93.56 106 ILE A C 1
ATOM 812 O O . ILE A 1 106 ? 6.502 -5.545 -4.738 1.00 93.56 106 ILE A O 1
ATOM 816 N N . ALA A 1 107 ? 7.299 -7.621 -4.584 1.00 93.94 107 ALA A N 1
ATOM 817 C CA . ALA A 1 107 ? 5.988 -8.219 -4.395 1.00 93.94 107 ALA A CA 1
ATOM 818 C C . ALA A 1 107 ? 6.007 -9.361 -3.393 1.00 93.94 107 ALA A C 1
ATOM 820 O O . ALA A 1 107 ? 6.980 -10.099 -3.279 1.00 93.94 107 ALA A O 1
ATOM 821 N N . TYR A 1 108 ? 4.893 -9.523 -2.698 1.00 94.44 108 TYR A N 1
ATOM 822 C CA . TYR A 1 108 ? 4.594 -10.645 -1.834 1.00 94.44 108 TYR A CA 1
ATOM 823 C C . TYR A 1 108 ? 3.260 -11.247 -2.265 1.00 94.44 108 TYR A C 1
ATOM 825 O O . TYR A 1 108 ? 2.255 -10.543 -2.359 1.00 94.44 108 TYR A O 1
ATOM 833 N N . ASP A 1 109 ? 3.245 -12.549 -2.532 1.00 92.44 109 ASP A N 1
ATOM 834 C CA . ASP A 1 109 ? 2.070 -13.268 -3.048 1.00 92.44 109 ASP A CA 1
ATOM 835 C C . ASP A 1 109 ? 1.243 -13.976 -1.956 1.00 92.44 109 ASP A C 1
ATOM 837 O O . ASP A 1 109 ? 0.251 -14.651 -2.258 1.00 92.44 109 ASP A O 1
ATOM 841 N N . GLY A 1 110 ? 1.630 -13.808 -0.688 1.00 91.62 110 GLY A N 1
ATOM 842 C CA . GLY A 1 110 ? 1.070 -14.522 0.460 1.00 91.62 110 GLY A CA 1
ATOM 843 C C . GLY A 1 110 ? 1.962 -15.651 0.987 1.00 91.62 110 GLY A C 1
ATOM 844 O O . GLY A 1 110 ? 1.740 -16.110 2.106 1.00 91.62 110 GLY A O 1
ATOM 845 N N . ASN A 1 111 ? 2.987 -16.057 0.234 1.00 94.25 111 ASN A N 1
ATOM 846 C CA . ASN A 1 111 ? 3.937 -17.107 0.606 1.00 94.25 111 ASN A CA 1
ATOM 847 C C . ASN A 1 111 ? 5.392 -16.672 0.407 1.00 94.25 111 ASN A C 1
ATOM 849 O O . ASN A 1 111 ? 6.231 -16.907 1.274 1.00 94.25 111 ASN A O 1
ATOM 853 N N . LYS A 1 112 ? 5.696 -16.029 -0.721 1.00 94.69 112 LYS A N 1
ATOM 854 C CA . LYS A 1 112 ? 7.050 -15.685 -1.147 1.00 94.69 112 LYS A CA 1
ATOM 855 C C . LYS A 1 112 ? 7.169 -14.200 -1.465 1.00 94.69 112 LYS A C 1
ATOM 857 O O . LYS A 1 112 ? 6.250 -13.585 -2.001 1.00 94.69 112 LYS A O 1
ATOM 862 N N . VAL A 1 113 ? 8.342 -13.646 -1.162 1.00 95.00 113 VAL A N 1
ATOM 863 C CA . VAL A 1 113 ? 8.757 -12.311 -1.601 1.00 95.00 113 VAL A CA 1
ATOM 864 C C . VAL A 1 113 ? 9.564 -12.425 -2.896 1.00 95.00 113 VAL A C 1
ATOM 866 O O . VAL A 1 113 ? 10.472 -13.251 -3.005 1.00 95.00 113 VAL A O 1
ATOM 869 N N . THR A 1 114 ? 9.230 -11.590 -3.872 1.00 94.56 114 THR A N 1
ATOM 870 C CA . THR A 1 114 ? 9.954 -11.408 -5.131 1.00 94.56 114 THR A CA 1
ATOM 871 C C . THR A 1 114 ? 10.494 -9.989 -5.175 1.00 94.56 114 THR A C 1
ATOM 873 O O . THR A 1 114 ? 9.746 -9.040 -4.953 1.00 94.56 114 THR A O 1
ATOM 876 N N . VAL A 1 115 ? 11.783 -9.855 -5.474 1.00 92.69 115 VAL A N 1
ATOM 877 C CA . VAL A 1 115 ? 12.458 -8.571 -5.678 1.00 92.69 115 VAL A CA 1
ATOM 878 C C . VAL A 1 115 ? 13.133 -8.624 -7.039 1.00 92.69 115 VAL A C 1
ATOM 880 O O . VAL A 1 115 ? 13.837 -9.590 -7.334 1.00 92.69 115 VAL A O 1
ATOM 883 N N . ALA A 1 116 ? 12.896 -7.616 -7.871 1.00 88.12 116 ALA A N 1
ATOM 884 C CA . ALA A 1 116 ? 13.512 -7.495 -9.182 1.00 88.12 116 ALA A CA 1
ATOM 885 C C . ALA A 1 116 ? 13.833 -6.033 -9.498 1.00 88.12 116 ALA A C 1
ATOM 887 O O . ALA A 1 116 ? 13.036 -5.138 -9.222 1.00 88.12 116 ALA A O 1
ATOM 888 N N . HIS A 1 117 ? 14.976 -5.819 -10.139 1.00 80.62 117 HIS A N 1
ATOM 889 C CA . HIS A 1 117 ? 15.218 -4.641 -10.963 1.00 80.62 117 HIS A CA 1
ATOM 890 C C . HIS A 1 117 ? 14.976 -5.039 -12.424 1.00 80.62 117 HIS A C 1
ATOM 892 O O . HIS A 1 117 ? 15.247 -6.179 -12.805 1.00 80.62 117 HIS A O 1
ATOM 898 N N . ILE A 1 118 ? 14.371 -4.174 -13.228 1.00 61.78 118 ILE A N 1
ATOM 899 C CA . ILE A 1 118 ? 14.039 -4.483 -14.630 1.00 61.78 118 ILE A CA 1
ATOM 900 C C . ILE A 1 118 ? 14.346 -3.247 -15.469 1.00 61.78 118 ILE A C 1
ATOM 902 O O . ILE A 1 118 ? 14.338 -2.151 -14.881 1.00 61.78 118 ILE A O 1
#

Radius of gyration: 32.27 Å; chains: 1; bounding box: 76×58×76 Å

pLDDT: mean 74.8, std 14.56, range [45.06, 95.0]

Foldseek 3Di:
DDPVPVVVVVVVVVVVVVVVVPPPPPPVPPPPCDPVNVVVVVCVVVDDPVVVVVCFKDKDWDFDWDDDPPDDTDGQVVKIWIWMGGHQKIKIKIQRPDPVQGIWIWIDPNDDIDIDGD